Protein AF-A0A7L6B822-F1 (afdb_monomer_lite)

Sequence (104 aa):
MVHVPSLPARDRLVLAELSGVAGRYGHGSDREKPRDEAVTAVRAVTTDPTLLGVQAGVAMADPQGISGPTVDLLREAGADMETAAAHAAEVRARMEAQGTRYDS

pLDDT: mean 88.96, std 11.67, range [42.84, 97.88]

Secondary structure (DSSP, 8-state):
----TTS-HHHHHHHHHHHHHHHHHHTSTTTTS-HHHHHHHHHHH---HHHHHHHHHHHHT-TTSTTHHHHHHHHHHT--HHHHHHHHHHHHHHHHHTT-----

Organism: NCBI:txid2749844

Radius of gyration: 13.05 Å; chains: 1; bounding box: 27×32×35 Å

Foldseek 3Di:
DPDDPPDDPVLVVLLVVLLVLLCCCQQRVNVPPDLVVSLVSNVVSHLPQLSLLLSLLVLLLPLVVSSVSSNVSSVVNRHDVVSSVVNVVVVNVVVVVVPDDRDD

Structure (mmCIF, N/CA/C/O backbone):
data_AF-A0A7L6B822-F1
#
_entry.id   AF-A0A7L6B822-F1
#
loop_
_atom_site.group_PDB
_atom_site.id
_atom_site.type_symbol
_atom_site.label_atom_id
_atom_site.label_alt_id
_atom_site.label_comp_id
_atom_site.label_asym_id
_atom_site.label_entity_id
_atom_site.label_seq_id
_atom_site.pdbx_PDB_ins_code
_atom_site.Cartn_x
_atom_site.Cartn_y
_atom_site.Cartn_z
_atom_site.occupancy
_atom_site.B_iso_or_equiv
_atom_site.auth_seq_id
_atom_site.auth_comp_id
_atom_site.auth_asym_id
_atom_site.auth_atom_id
_atom_site.pdbx_PDB_model_num
ATOM 1 N N . MET A 1 1 ? -5.402 -2.605 -12.422 1.00 42.84 1 MET A N 1
ATOM 2 C CA . MET A 1 1 ? -5.533 -3.997 -11.936 1.00 42.84 1 MET A CA 1
ATOM 3 C C . MET A 1 1 ? -4.152 -4.460 -11.511 1.00 42.84 1 MET A C 1
ATOM 5 O O . MET A 1 1 ? -3.260 -4.479 -12.351 1.00 42.84 1 MET A O 1
ATOM 9 N N . VAL A 1 2 ? -3.943 -4.733 -10.220 1.00 48.34 2 VAL A N 1
ATOM 10 C CA . VAL A 1 2 ? -2.644 -5.194 -9.707 1.00 48.34 2 VAL A CA 1
ATOM 11 C C . VAL A 1 2 ? -2.446 -6.638 -10.172 1.00 48.34 2 VAL A C 1
ATOM 13 O O . VAL A 1 2 ? -3.077 -7.559 -9.660 1.00 48.34 2 VAL A O 1
ATOM 16 N N . HIS A 1 3 ? -1.641 -6.839 -11.214 1.00 49.09 3 HIS A N 1
ATOM 17 C CA . HIS A 1 3 ? -1.330 -8.174 -11.713 1.00 49.09 3 HIS A CA 1
ATOM 18 C C . HIS A 1 3 ? -0.133 -8.724 -10.927 1.00 49.09 3 HIS A C 1
ATOM 20 O O . HIS A 1 3 ? 1.010 -8.387 -11.237 1.00 49.09 3 HIS A O 1
ATOM 26 N N . VAL A 1 4 ? -0.408 -9.561 -9.918 1.00 54.28 4 VAL A N 1
ATOM 27 C CA . VAL A 1 4 ? 0.595 -10.360 -9.186 1.00 54.28 4 VAL A CA 1
ATOM 28 C C . VAL A 1 4 ? 0.308 -11.844 -9.469 1.00 54.28 4 VAL A C 1
ATOM 30 O O . VAL A 1 4 ? -0.535 -12.448 -8.801 1.00 54.28 4 VAL A O 1
ATOM 33 N N . PRO A 1 5 ? 0.910 -12.441 -10.516 1.00 51.66 5 PRO A N 1
ATOM 34 C CA . PRO A 1 5 ? 0.567 -13.795 -10.963 1.00 51.66 5 PRO A CA 1
ATOM 35 C C . PRO A 1 5 ? 0.856 -14.889 -9.922 1.00 51.66 5 PRO A C 1
ATOM 37 O O . PRO A 1 5 ? 0.235 -15.947 -9.971 1.00 51.66 5 PRO A O 1
ATOM 40 N N . SER A 1 6 ? 1.779 -14.642 -8.987 1.00 65.94 6 SER A N 1
ATOM 41 C CA . SER A 1 6 ? 2.277 -15.612 -8.003 1.00 65.94 6 SER A CA 1
ATOM 42 C C . SER A 1 6 ? 1.441 -15.726 -6.724 1.00 65.94 6 SER A C 1
ATOM 44 O O . SER A 1 6 ? 1.680 -16.642 -5.940 1.00 65.94 6 SER A O 1
ATOM 46 N N . LEU A 1 7 ? 0.465 -14.839 -6.497 1.00 67.31 7 LEU A N 1
ATOM 47 C CA . LEU A 1 7 ? -0.318 -14.843 -5.260 1.00 67.31 7 LEU A CA 1
ATOM 48 C C . LEU A 1 7 ? -1.550 -15.766 -5.334 1.00 67.31 7 LEU A C 1
ATOM 50 O O . LEU A 1 7 ? -2.223 -15.816 -6.377 1.00 67.31 7 LEU A O 1
ATOM 54 N N . PRO A 1 8 ? -1.900 -16.453 -4.226 1.00 81.75 8 PRO A N 1
ATOM 55 C CA . PRO A 1 8 ? -3.171 -17.151 -4.071 1.00 81.75 8 PRO A CA 1
ATOM 56 C C . PRO A 1 8 ? -4.368 -16.269 -4.448 1.00 81.75 8 PRO A C 1
ATOM 58 O O . PRO A 1 8 ? -4.369 -15.055 -4.247 1.00 81.75 8 PRO A O 1
ATOM 61 N N . ALA A 1 9 ? -5.439 -16.879 -4.965 1.00 81.31 9 ALA A N 1
ATOM 62 C CA . ALA A 1 9 ? -6.625 -16.140 -5.413 1.00 81.31 9 ALA A CA 1
ATOM 63 C C . ALA A 1 9 ? -7.242 -15.249 -4.318 1.00 81.31 9 ALA A C 1
ATOM 65 O O . ALA A 1 9 ? -7.740 -14.168 -4.623 1.00 81.31 9 ALA A O 1
ATOM 66 N N . ARG A 1 10 ? -7.168 -15.686 -3.054 1.00 84.38 10 ARG A N 1
ATOM 67 C CA . ARG A 1 10 ? -7.637 -14.928 -1.890 1.00 84.38 10 ARG A CA 1
ATOM 68 C C . ARG A 1 10 ? -6.864 -13.621 -1.710 1.00 84.38 10 ARG A C 1
ATOM 70 O O . ARG A 1 10 ? -7.482 -12.574 -1.563 1.00 84.38 10 ARG A O 1
ATOM 77 N N . ASP A 1 11 ? -5.544 -13.668 -1.814 1.00 84.69 11 ASP A N 1
ATOM 78 C CA . ASP A 1 11 ? -4.686 -12.498 -1.606 1.00 84.69 11 ASP A CA 1
ATOM 79 C C . ASP A 1 11 ? -4.857 -11.482 -2.737 1.00 84.69 11 ASP A C 1
ATOM 81 O O . ASP A 1 11 ? -4.824 -10.276 -2.511 1.00 84.69 11 ASP A O 1
ATOM 85 N N . ARG A 1 12 ? -5.155 -11.950 -3.956 1.00 84.69 12 ARG A N 1
ATOM 86 C CA . ARG A 1 12 ? -5.512 -11.063 -5.074 1.00 84.69 12 ARG A CA 1
ATOM 87 C C . ARG A 1 12 ? -6.815 -10.298 -4.834 1.00 84.69 12 ARG A C 1
ATOM 89 O O . ARG A 1 12 ? -6.905 -9.138 -5.225 1.00 84.69 12 ARG A O 1
ATOM 96 N N . LEU A 1 13 ? -7.814 -10.926 -4.207 1.00 89.69 13 LEU A N 1
ATOM 97 C CA . LEU A 1 13 ? -9.057 -10.244 -3.828 1.00 89.69 13 LEU A CA 1
ATOM 98 C C . LEU A 1 13 ? -8.798 -9.204 -2.735 1.00 89.69 13 LEU A C 1
ATOM 100 O O . LEU A 1 13 ? -9.256 -8.072 -2.866 1.00 89.69 13 LEU A O 1
ATOM 104 N N . VAL A 1 14 ? -7.998 -9.558 -1.724 1.00 92.25 14 VAL A N 1
ATOM 105 C CA . VAL A 1 14 ? -7.584 -8.627 -0.662 1.00 92.25 14 VAL A CA 1
ATOM 106 C C . VAL A 1 14 ? -6.837 -7.430 -1.249 1.00 92.25 14 VAL A C 1
ATOM 108 O O . VAL A 1 14 ? -7.159 -6.296 -0.919 1.00 92.25 14 VAL A O 1
ATOM 111 N N . LEU A 1 15 ? -5.896 -7.646 -2.171 1.00 91.50 15 LEU A N 1
ATOM 112 C CA . LEU A 1 15 ? -5.176 -6.557 -2.839 1.00 91.50 15 LEU A CA 1
ATOM 113 C C . LEU A 1 15 ? -6.098 -5.667 -3.682 1.00 91.50 15 LEU A C 1
ATOM 115 O O . LEU A 1 15 ? -5.907 -4.453 -3.720 1.00 91.50 15 LEU A O 1
ATOM 119 N N . ALA A 1 16 ? -7.104 -6.237 -4.349 1.00 91.62 16 ALA A N 1
ATOM 120 C CA . ALA A 1 16 ? -8.072 -5.452 -5.111 1.00 91.62 16 ALA A CA 1
ATOM 121 C C . ALA A 1 16 ? -8.915 -4.546 -4.196 1.00 91.62 16 ALA A C 1
ATOM 123 O O . ALA A 1 16 ? -9.081 -3.360 -4.491 1.00 91.62 16 ALA A O 1
ATOM 124 N N . GLU A 1 17 ? -9.404 -5.082 -3.076 1.00 94.69 17 GLU A N 1
ATOM 125 C CA . GLU A 1 17 ? -10.144 -4.313 -2.073 1.00 94.69 17 GLU A CA 1
ATOM 126 C C . GLU A 1 17 ? -9.258 -3.246 -1.415 1.00 94.69 17 GLU A C 1
ATOM 128 O O . GLU A 1 17 ? -9.632 -2.072 -1.356 1.00 94.69 17 GLU A O 1
ATOM 133 N N . LEU A 1 18 ? -8.044 -3.630 -1.015 1.00 95.12 18 LEU A N 1
ATOM 134 C CA . LEU A 1 18 ? -7.055 -2.746 -0.407 1.00 95.12 18 LEU A CA 1
ATOM 135 C C . LEU A 1 18 ? -6.688 -1.593 -1.343 1.00 95.12 18 LEU A C 1
ATOM 137 O O . LEU A 1 18 ? -6.637 -0.448 -0.904 1.00 95.12 18 LEU A O 1
ATOM 141 N N . SER A 1 19 ? -6.493 -1.861 -2.637 1.00 92.69 19 SER A N 1
ATOM 142 C CA . SER A 1 19 ? -6.232 -0.817 -3.629 1.00 92.69 19 SER A CA 1
ATOM 143 C C . SER A 1 19 ? -7.374 0.193 -3.719 1.00 92.69 19 SER A C 1
ATOM 145 O O . SER A 1 19 ? -7.113 1.384 -3.887 1.00 92.69 19 SER A O 1
ATOM 147 N N . GLY A 1 20 ? -8.625 -0.261 -3.612 1.00 92.56 20 GLY A N 1
ATOM 148 C CA . GLY A 1 20 ? -9.790 0.618 -3.602 1.00 92.56 20 GLY A CA 1
ATOM 149 C C . GLY A 1 20 ? -9.845 1.482 -2.344 1.00 92.56 20 GLY A C 1
ATOM 150 O O . GLY A 1 20 ? -9.956 2.703 -2.440 1.00 92.56 20 GLY A O 1
ATOM 151 N N . VAL A 1 21 ? -9.733 0.864 -1.165 1.00 95.19 21 VAL A N 1
ATOM 152 C CA . VAL A 1 21 ? -9.796 1.568 0.127 1.00 95.19 21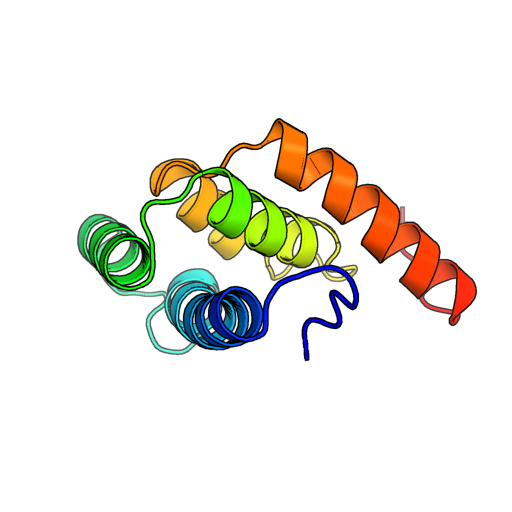 VAL A CA 1
ATOM 153 C C . VAL A 1 21 ? -8.638 2.553 0.274 1.00 95.19 21 VAL A C 1
ATOM 155 O O . VAL A 1 21 ? -8.873 3.736 0.518 1.00 95.19 21 VAL A O 1
ATOM 158 N N . ALA A 1 22 ? -7.401 2.102 0.062 1.00 92.25 22 ALA A N 1
ATOM 159 C CA . ALA A 1 22 ? -6.217 2.943 0.201 1.00 92.25 22 ALA A CA 1
ATOM 160 C C . ALA A 1 22 ? -6.225 4.107 -0.803 1.00 92.25 22 ALA A C 1
ATOM 162 O O . ALA A 1 22 ? -5.909 5.231 -0.426 1.00 92.25 22 ALA A O 1
ATOM 163 N N . GLY A 1 23 ? -6.667 3.880 -2.047 1.00 90.19 23 GLY A N 1
ATOM 164 C CA . GLY A 1 23 ? -6.798 4.945 -3.046 1.00 90.19 23 GLY A CA 1
ATOM 165 C C . GLY A 1 23 ? -7.849 5.997 -2.674 1.00 90.19 23 GLY A C 1
ATOM 166 O O . GLY A 1 23 ? -7.593 7.194 -2.812 1.00 90.19 23 GLY A O 1
ATOM 167 N N . ARG A 1 24 ? -9.016 5.585 -2.145 1.00 93.81 24 ARG A N 1
ATOM 168 C CA . ARG A 1 24 ? -10.063 6.529 -1.703 1.00 93.81 24 ARG A CA 1
ATOM 169 C C . ARG A 1 24 ? -9.580 7.453 -0.590 1.00 93.81 24 ARG A C 1
ATOM 171 O O . ARG A 1 24 ? -9.816 8.655 -0.685 1.00 93.81 24 ARG A O 1
ATOM 178 N N . TYR A 1 25 ? -8.919 6.899 0.424 1.00 93.50 25 TYR A N 1
ATOM 179 C CA . TYR A 1 25 ? -8.428 7.657 1.579 1.00 93.50 25 TYR A CA 1
ATOM 180 C C . TYR A 1 25 ? -7.097 8.376 1.322 1.00 93.50 25 TYR A C 1
ATOM 182 O O . TYR A 1 25 ? -6.807 9.367 1.981 1.00 93.50 25 TYR A O 1
ATOM 190 N N . GLY A 1 26 ? -6.273 7.895 0.391 1.00 85.56 26 GLY A N 1
ATOM 191 C CA . GLY A 1 26 ? -4.996 8.522 0.064 1.00 85.56 26 GLY A CA 1
ATOM 192 C C . GLY A 1 26 ? -5.166 9.751 -0.825 1.00 85.56 26 GLY A C 1
ATOM 193 O O . GLY A 1 26 ? -4.746 10.845 -0.469 1.00 85.56 26 GLY A O 1
ATOM 194 N N . HIS A 1 27 ? -5.794 9.593 -1.988 1.00 86.62 27 HIS A N 1
ATOM 195 C CA . HIS A 1 27 ? -5.887 10.670 -2.986 1.00 86.62 27 HIS A CA 1
ATOM 196 C C . HIS A 1 27 ? -7.288 10.819 -3.604 1.00 86.62 27 HIS A C 1
ATOM 198 O O . HIS A 1 27 ? -7.475 11.611 -4.529 1.00 86.62 27 HIS A O 1
ATOM 204 N N . GLY A 1 28 ? -8.266 10.038 -3.141 1.00 87.81 28 GLY A N 1
ATOM 205 C CA . GLY A 1 28 ? -9.615 9.963 -3.698 1.00 87.81 28 GLY A CA 1
ATOM 206 C C . GLY A 1 28 ? -10.670 10.725 -2.894 1.00 87.81 28 GLY A C 1
ATOM 207 O O . GLY A 1 28 ? -10.400 11.752 -2.277 1.00 87.81 28 GLY A O 1
ATOM 208 N N . SER A 1 29 ? -11.904 10.217 -2.932 1.00 89.44 29 SER A N 1
ATOM 209 C CA . SER A 1 29 ? -13.092 10.866 -2.358 1.00 89.44 29 SER A CA 1
ATOM 210 C C . SER A 1 29 ? -13.065 11.014 -0.837 1.00 89.44 29 SER A C 1
ATOM 212 O O . SER A 1 29 ? -13.712 11.912 -0.313 1.00 89.44 29 SER A O 1
ATOM 214 N N . ASP A 1 30 ? -12.329 10.148 -0.139 1.00 92.44 30 ASP A N 1
ATOM 215 C CA . ASP A 1 30 ? -12.269 10.102 1.325 1.00 92.44 30 ASP A CA 1
ATOM 216 C C . ASP A 1 30 ? -10.990 10.763 1.876 1.00 92.44 30 ASP A C 1
ATOM 218 O O . ASP A 1 30 ? -10.706 10.662 3.066 1.00 92.44 30 ASP A O 1
ATOM 222 N N . ARG A 1 31 ? -10.207 11.453 1.034 1.00 89.00 31 ARG A N 1
ATOM 223 C CA . ARG A 1 31 ? -8.896 12.027 1.400 1.00 89.00 31 ARG A CA 1
ATOM 224 C C . ARG A 1 31 ? -8.928 13.078 2.516 1.00 89.00 31 ARG A C 1
ATOM 226 O O . ARG A 1 31 ? -7.904 13.348 3.128 1.00 89.00 31 ARG A O 1
ATOM 233 N N . GLU A 1 32 ? -10.082 13.700 2.747 1.00 92.19 32 GLU A N 1
ATOM 234 C CA . GLU A 1 32 ? -10.271 14.727 3.785 1.00 92.19 32 GLU A CA 1
ATOM 235 C C . GLU A 1 32 ? -10.713 14.130 5.126 1.00 92.19 32 GLU A C 1
ATOM 237 O O . GLU A 1 32 ? -10.837 14.845 6.122 1.00 92.19 32 GLU A O 1
ATOM 242 N N . LYS A 1 33 ? -10.968 12.817 5.168 1.00 93.69 33 LYS A N 1
ATOM 243 C CA . LYS A 1 33 ? -11.362 12.139 6.396 1.00 93.69 33 LYS A CA 1
ATOM 244 C C . LYS A 1 33 ? -10.202 12.049 7.395 1.00 93.69 33 LYS A C 1
ATOM 246 O O . LYS A 1 33 ? -9.036 12.064 6.992 1.00 93.69 33 LYS A O 1
ATOM 251 N N . PRO A 1 34 ? -10.500 11.911 8.701 1.00 95.50 34 PRO A N 1
ATOM 252 C CA . PRO A 1 34 ? -9.473 11.784 9.725 1.00 95.50 34 PRO A CA 1
ATOM 253 C C . PRO A 1 34 ? -8.518 10.623 9.455 1.00 95.50 34 PRO A C 1
ATOM 255 O O . PRO A 1 34 ? -8.924 9.535 9.036 1.00 95.50 34 PRO A O 1
ATOM 258 N N . ARG A 1 35 ? -7.238 10.841 9.762 1.00 93.19 35 ARG A N 1
ATOM 259 C CA . ARG A 1 35 ? -6.185 9.866 9.482 1.00 93.19 35 ARG A CA 1
ATOM 260 C C . ARG A 1 35 ? -6.394 8.534 10.203 1.00 93.19 35 ARG A C 1
ATOM 262 O O . ARG A 1 35 ? -6.246 7.482 9.590 1.00 93.19 35 ARG A O 1
ATOM 269 N N . ASP A 1 36 ? -6.825 8.580 11.459 1.00 94.75 36 ASP A N 1
ATOM 270 C CA . ASP A 1 36 ? -7.112 7.379 12.249 1.00 94.75 36 ASP A CA 1
ATOM 271 C C . ASP A 1 36 ? -8.257 6.543 11.653 1.00 94.75 36 ASP A C 1
ATOM 273 O O . ASP A 1 36 ? -8.216 5.310 11.695 1.00 94.75 36 ASP A O 1
ATOM 277 N N . GLU A 1 37 ? -9.260 7.190 11.041 1.00 96.19 37 GLU A N 1
ATOM 278 C CA . GLU A 1 37 ? -10.335 6.491 10.325 1.00 96.19 37 GLU A CA 1
ATOM 279 C C . GLU A 1 37 ? -9.775 5.778 9.092 1.00 96.19 37 GLU A C 1
ATOM 281 O O . GLU A 1 37 ? -10.076 4.607 8.868 1.00 96.19 37 GLU A O 1
ATOM 286 N N . ALA A 1 38 ? -8.913 6.453 8.328 1.00 95.50 38 ALA A N 1
ATOM 287 C CA . ALA A 1 38 ? -8.267 5.876 7.155 1.00 95.50 38 ALA A CA 1
ATOM 288 C C . ALA A 1 38 ? -7.413 4.650 7.515 1.00 95.50 38 ALA A C 1
ATOM 290 O O . ALA A 1 38 ? -7.520 3.604 6.873 1.00 95.50 38 ALA A O 1
ATOM 291 N N . VAL A 1 39 ? -6.596 4.752 8.569 1.00 96.62 39 VAL A N 1
ATOM 292 C CA . VAL A 1 39 ? -5.767 3.640 9.062 1.00 96.62 39 VAL A CA 1
ATOM 293 C C . VAL A 1 39 ? -6.644 2.476 9.521 1.00 96.62 39 VAL A C 1
ATOM 295 O O . VAL A 1 39 ? -6.365 1.322 9.194 1.00 96.62 39 VAL A O 1
ATOM 298 N N . THR A 1 40 ? -7.735 2.767 10.231 1.00 97.12 40 THR A N 1
ATOM 299 C CA . THR A 1 40 ? -8.698 1.750 10.676 1.00 97.12 40 THR A CA 1
ATOM 300 C C . THR A 1 40 ? -9.361 1.051 9.490 1.00 97.12 40 THR A C 1
ATOM 302 O O . THR A 1 40 ? -9.439 -0.176 9.471 1.00 97.12 40 THR A O 1
ATOM 305 N N . ALA A 1 41 ? -9.784 1.804 8.472 1.00 96.81 41 ALA A N 1
ATOM 306 C CA . ALA A 1 41 ? -10.402 1.258 7.268 1.00 96.81 41 ALA A CA 1
ATOM 307 C C . ALA A 1 41 ? -9.441 0.354 6.482 1.00 96.81 41 ALA A C 1
ATOM 309 O O . ALA A 1 41 ? -9.838 -0.716 6.029 1.00 96.81 41 ALA A O 1
ATOM 310 N N . VAL A 1 42 ? -8.169 0.741 6.361 1.00 97.12 42 VAL A N 1
ATOM 311 C CA . VAL A 1 42 ? -7.135 -0.096 5.733 1.00 97.12 42 VAL A CA 1
ATOM 312 C C . VAL A 1 42 ? -6.913 -1.385 6.526 1.00 97.12 42 VAL A C 1
ATOM 314 O O . VAL A 1 42 ? -6.932 -2.471 5.949 1.00 97.12 42 VAL A O 1
ATOM 317 N N . ARG A 1 43 ? -6.768 -1.285 7.854 1.00 96.81 43 ARG A N 1
ATOM 318 C CA . ARG A 1 43 ? -6.559 -2.450 8.730 1.00 96.81 43 ARG A CA 1
ATOM 319 C C . ARG A 1 43 ? -7.749 -3.406 8.759 1.00 96.81 43 ARG A C 1
ATOM 321 O O . ARG A 1 43 ? -7.557 -4.596 8.988 1.00 96.81 43 ARG A O 1
ATOM 328 N N . ALA A 1 44 ? -8.960 -2.909 8.508 1.00 97.12 44 ALA A N 1
ATOM 329 C CA . ALA A 1 44 ? -10.148 -3.745 8.374 1.00 97.12 44 ALA A CA 1
ATOM 330 C C . ALA A 1 44 ? -10.104 -4.642 7.123 1.00 97.12 44 ALA A C 1
ATOM 332 O O . ALA A 1 44 ? -10.667 -5.734 7.152 1.00 97.12 44 ALA A O 1
ATOM 333 N N . VAL A 1 45 ? -9.419 -4.212 6.055 1.00 96.31 45 VAL A N 1
ATOM 334 C CA . VAL A 1 45 ? -9.193 -5.039 4.857 1.00 96.31 45 VAL A CA 1
ATOM 335 C C . VAL A 1 45 ? -8.114 -6.083 5.127 1.00 96.31 45 VAL A C 1
ATOM 337 O O . VAL A 1 45 ? -8.291 -7.263 4.830 1.00 96.31 45 VAL A O 1
ATOM 340 N N . THR A 1 46 ? -6.979 -5.657 5.684 1.00 96.38 46 THR A N 1
ATOM 341 C CA . THR A 1 46 ? -5.905 -6.564 6.093 1.00 96.38 46 THR A CA 1
ATOM 342 C C . THR A 1 46 ? -4.955 -5.903 7.084 1.00 96.38 46 THR A C 1
ATOM 344 O O . THR A 1 46 ? -4.681 -4.706 7.011 1.00 96.38 46 THR A O 1
ATOM 347 N N . THR A 1 47 ? -4.399 -6.711 7.982 1.00 96.56 47 THR A N 1
ATOM 348 C CA . THR A 1 47 ? -3.286 -6.335 8.864 1.00 96.56 47 THR A CA 1
ATOM 349 C C . THR A 1 47 ? -1.981 -7.028 8.475 1.00 96.56 47 THR A C 1
ATOM 351 O O . THR A 1 47 ? -1.015 -6.936 9.224 1.00 96.56 47 THR A O 1
ATOM 354 N N . ASP A 1 48 ? -1.955 -7.760 7.356 1.00 96.44 48 ASP A N 1
ATOM 355 C CA . ASP A 1 48 ? -0.753 -8.420 6.844 1.00 96.44 48 ASP A CA 1
ATOM 356 C C . ASP A 1 48 ? 0.247 -7.361 6.331 1.00 96.44 48 ASP A C 1
ATOM 358 O O . ASP A 1 48 ? -0.032 -6.705 5.316 1.00 96.44 48 ASP A O 1
ATOM 362 N N . PRO A 1 49 ? 1.411 -7.189 6.990 1.00 95.50 49 PRO A N 1
ATOM 363 C CA . PRO A 1 49 ? 2.403 -6.189 6.604 1.00 95.50 49 PRO A CA 1
ATOM 364 C C . PRO A 1 49 ? 2.908 -6.361 5.170 1.00 95.50 49 PRO A C 1
ATOM 366 O O . PRO A 1 49 ? 3.198 -5.367 4.504 1.00 95.50 49 PRO A O 1
ATOM 369 N N . THR A 1 50 ? 2.981 -7.597 4.667 1.00 94.69 50 THR A N 1
ATOM 370 C CA . THR A 1 50 ? 3.477 -7.899 3.322 1.00 94.69 50 THR A CA 1
ATOM 371 C C . THR A 1 50 ? 2.470 -7.467 2.261 1.00 94.69 50 THR A C 1
ATOM 373 O O . THR A 1 50 ? 2.855 -6.817 1.292 1.00 94.69 50 THR A O 1
ATOM 376 N N . LEU A 1 51 ? 1.174 -7.746 2.442 1.00 94.25 51 LEU A N 1
ATOM 377 C CA . LEU A 1 51 ? 0.140 -7.302 1.491 1.00 94.25 51 LEU A CA 1
ATOM 378 C C . LEU A 1 51 ? -0.004 -5.775 1.472 1.00 94.25 51 LEU A C 1
ATOM 380 O O . LEU A 1 51 ? -0.149 -5.176 0.403 1.00 94.25 51 LEU A O 1
ATOM 384 N N . LEU A 1 52 ? 0.094 -5.139 2.643 1.00 97.00 52 LEU A N 1
ATOM 385 C CA . LEU A 1 52 ? 0.160 -3.682 2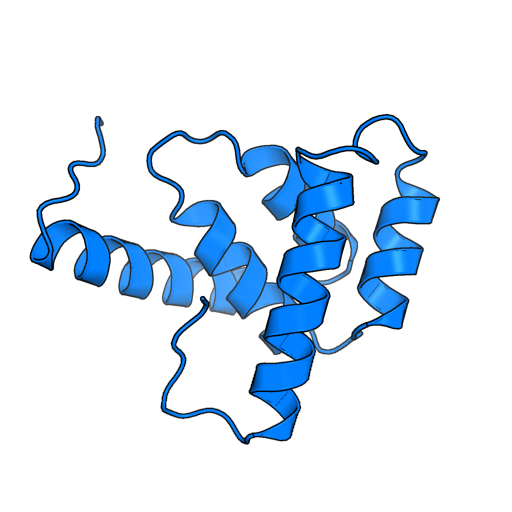.757 1.00 97.00 52 LEU A CA 1
ATOM 386 C C . LEU A 1 52 ? 1.405 -3.124 2.046 1.00 97.00 52 LEU A C 1
ATOM 388 O O . LEU A 1 52 ? 1.302 -2.141 1.311 1.00 97.00 52 LEU A O 1
ATOM 392 N N . GLY A 1 53 ? 2.554 -3.788 2.205 1.00 96.44 53 GLY A N 1
ATOM 393 C CA . GLY A 1 53 ? 3.811 -3.470 1.526 1.00 96.44 53 GLY A CA 1
ATOM 394 C C . GLY A 1 53 ? 3.701 -3.560 0.006 1.00 96.44 53 GLY A C 1
ATOM 395 O O . GLY A 1 53 ? 4.064 -2.619 -0.692 1.00 96.44 53 GLY A O 1
ATOM 396 N N . VAL A 1 54 ? 3.114 -4.634 -0.529 1.00 94.94 54 VAL A N 1
ATOM 397 C CA . VAL A 1 54 ? 2.869 -4.793 -1.974 1.00 94.94 54 VAL A CA 1
ATOM 398 C C . VAL A 1 54 ? 2.052 -3.622 -2.523 1.00 94.94 54 VAL A C 1
ATOM 400 O O . VAL A 1 54 ? 2.450 -3.003 -3.511 1.00 94.94 54 VAL A O 1
ATOM 403 N N . GLN A 1 55 ? 0.945 -3.256 -1.869 1.00 95.50 55 GLN A N 1
ATOM 404 C CA . GLN A 1 55 ? 0.137 -2.122 -2.323 1.00 95.50 55 GLN A CA 1
ATOM 405 C C . GLN A 1 55 ? 0.890 -0.787 -2.202 1.00 95.50 55 GLN A C 1
ATOM 407 O O . GLN A 1 55 ? 0.779 0.062 -3.090 1.00 95.50 55 GLN A O 1
ATOM 412 N N . ALA A 1 56 ? 1.682 -0.602 -1.142 1.00 96.12 56 ALA A N 1
ATOM 413 C CA . ALA A 1 56 ? 2.519 0.583 -0.983 1.00 96.12 56 ALA A CA 1
ATOM 414 C C . ALA A 1 56 ? 3.563 0.670 -2.104 1.00 96.12 56 ALA A C 1
ATOM 416 O O . ALA A 1 56 ? 3.782 1.749 -2.648 1.00 96.12 56 ALA A O 1
ATOM 417 N N . GLY A 1 57 ? 4.130 -0.464 -2.522 1.00 95.06 57 GLY A N 1
ATOM 418 C CA . GLY A 1 57 ? 5.055 -0.545 -3.648 1.00 95.06 57 GLY A CA 1
ATOM 419 C C . GLY A 1 57 ? 4.421 -0.125 -4.974 1.00 95.06 57 GLY A C 1
ATOM 420 O O . GLY A 1 57 ? 5.024 0.635 -5.732 1.00 95.06 57 GLY A O 1
ATOM 421 N N . VAL A 1 58 ? 3.172 -0.528 -5.231 1.00 93.38 58 VAL A N 1
ATOM 422 C CA . VAL A 1 58 ? 2.412 -0.058 -6.406 1.00 93.38 58 VAL A CA 1
ATOM 423 C C . VAL A 1 58 ? 2.234 1.461 -6.373 1.00 93.38 58 VAL A C 1
ATOM 425 O O . VAL A 1 58 ? 2.481 2.121 -7.379 1.00 93.38 58 VAL A O 1
ATOM 428 N N . ALA A 1 59 ? 1.850 2.020 -5.223 1.00 93.56 59 ALA A N 1
ATOM 429 C CA . ALA A 1 59 ? 1.685 3.463 -5.052 1.00 93.56 59 ALA A CA 1
ATOM 430 C C . ALA A 1 59 ? 3.018 4.226 -5.191 1.00 93.56 59 ALA A C 1
ATOM 432 O O . ALA A 1 59 ? 3.062 5.288 -5.800 1.00 93.56 59 ALA A O 1
ATOM 433 N N . MET A 1 60 ? 4.127 3.675 -4.694 1.00 94.62 60 MET A N 1
ATOM 434 C CA . MET A 1 60 ? 5.467 4.249 -4.872 1.00 94.62 60 MET A CA 1
ATOM 435 C C . MET A 1 60 ? 5.937 4.218 -6.331 1.00 94.62 60 MET A C 1
ATOM 437 O O . MET A 1 60 ? 6.759 5.043 -6.732 1.00 94.62 60 MET A O 1
ATOM 441 N N . ALA A 1 61 ? 5.458 3.263 -7.126 1.00 92.62 61 ALA A N 1
ATOM 442 C CA . ALA A 1 61 ? 5.763 3.162 -8.547 1.00 92.62 61 ALA A CA 1
ATOM 443 C C . ALA A 1 61 ? 4.920 4.104 -9.425 1.00 92.62 61 ALA A C 1
ATOM 445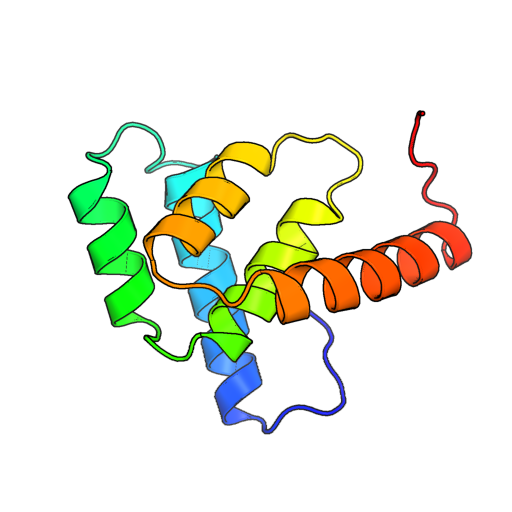 O O . ALA A 1 61 ? 5.081 4.074 -10.643 1.00 92.62 61 ALA A O 1
ATOM 446 N N . ASP A 1 62 ? 4.050 4.935 -8.843 1.00 88.38 62 ASP A N 1
ATOM 447 C CA . ASP A 1 62 ? 3.293 5.956 -9.568 1.00 88.38 62 ASP A CA 1
ATOM 448 C C . ASP A 1 62 ? 4.240 7.002 -10.193 1.00 88.38 62 ASP A C 1
ATOM 450 O O . ASP A 1 62 ? 4.901 7.740 -9.456 1.00 88.38 62 ASP A O 1
ATOM 454 N N . PRO A 1 63 ? 4.315 7.103 -11.534 1.00 82.56 63 PRO A N 1
ATOM 455 C CA . PRO A 1 63 ? 5.193 8.059 -12.208 1.00 82.56 63 PRO A CA 1
ATOM 456 C C . PRO A 1 63 ? 4.794 9.518 -11.971 1.00 82.56 63 PRO A C 1
ATOM 458 O O . PRO A 1 63 ? 5.616 10.408 -12.154 1.00 82.56 63 PRO A O 1
ATOM 461 N N . GLN A 1 64 ? 3.548 9.781 -11.567 1.00 83.62 64 GLN A N 1
ATOM 462 C CA . GLN A 1 64 ? 3.041 11.138 -11.358 1.00 83.62 64 GLN A CA 1
ATOM 463 C C . GLN A 1 64 ? 3.229 11.617 -9.913 1.00 83.62 64 GLN A C 1
ATOM 465 O O . GLN A 1 64 ? 2.966 12.781 -9.615 1.00 83.62 64 GLN A O 1
ATOM 470 N N . GLY A 1 65 ? 3.638 10.729 -8.997 1.00 81.31 65 GLY A N 1
ATOM 471 C CA . GLY A 1 65 ? 3.823 11.046 -7.578 1.00 81.31 65 GLY A CA 1
ATOM 472 C C . GLY A 1 65 ? 2.537 11.409 -6.819 1.00 81.31 65 GLY A C 1
ATOM 473 O O . GLY A 1 65 ? 2.599 11.746 -5.637 1.00 81.31 65 GLY A O 1
ATOM 474 N N . ILE A 1 66 ? 1.364 11.308 -7.454 1.00 85.88 66 ILE A N 1
ATOM 475 C CA . ILE A 1 66 ? 0.057 11.639 -6.860 1.00 85.88 66 ILE A CA 1
ATOM 476 C C . ILE A 1 66 ? -0.255 10.693 -5.697 1.00 85.88 66 ILE A C 1
ATOM 478 O O . ILE A 1 66 ? -0.912 11.066 -4.726 1.00 85.88 66 ILE A O 1
ATOM 482 N N . SER A 1 67 ? 0.259 9.469 -5.772 1.00 89.69 67 SER A N 1
ATOM 483 C CA . SER A 1 67 ? -0.004 8.410 -4.804 1.00 89.69 67 SER A CA 1
ATOM 484 C C . SER A 1 67 ? 0.772 8.539 -3.482 1.00 89.69 67 SER A C 1
ATOM 486 O O . SER A 1 67 ? 0.601 7.689 -2.609 1.00 89.69 67 SER A O 1
ATOM 488 N N . GLY A 1 68 ? 1.567 9.599 -3.277 1.00 91.12 68 GLY A N 1
ATOM 489 C CA . GLY A 1 68 ? 2.334 9.838 -2.040 1.00 91.12 68 GLY A CA 1
ATOM 490 C C . GLY A 1 68 ? 1.524 9.676 -0.738 1.00 91.12 68 GLY A C 1
ATOM 491 O O . GLY A 1 68 ? 1.896 8.853 0.099 1.00 91.12 68 GLY A O 1
ATOM 492 N N . PRO A 1 69 ? 0.355 10.328 -0.589 1.00 94.31 69 PRO A N 1
ATOM 493 C CA . PRO A 1 69 ? -0.496 10.167 0.596 1.00 94.31 69 PRO A CA 1
ATOM 494 C C . PRO A 1 69 ? -0.997 8.732 0.840 1.00 94.31 69 PRO A C 1
ATOM 496 O O . PRO A 1 69 ? -1.275 8.352 1.980 1.00 94.31 69 PRO A O 1
ATOM 499 N N . THR A 1 70 ? -1.105 7.925 -0.224 1.00 94.69 70 THR A N 1
ATOM 500 C CA . THR A 1 70 ? -1.469 6.500 -0.134 1.00 94.69 70 THR A CA 1
ATOM 501 C C . THR A 1 70 ? -0.315 5.684 0.440 1.00 94.69 70 THR A C 1
ATOM 503 O O . THR A 1 70 ? -0.541 4.805 1.269 1.00 94.69 70 THR A O 1
ATOM 506 N N . VAL A 1 71 ? 0.925 5.997 0.051 1.00 95.88 71 VAL A N 1
ATOM 507 C CA . VAL A 1 71 ? 2.130 5.369 0.616 1.00 95.88 71 VAL A CA 1
ATOM 508 C C . VAL A 1 71 ? 2.225 5.659 2.109 1.00 95.88 71 VAL A C 1
ATOM 510 O O . VAL A 1 71 ? 2.425 4.737 2.899 1.00 95.88 71 VAL A O 1
ATOM 513 N N . ASP A 1 72 ? 2.027 6.917 2.508 1.00 96.12 72 ASP A N 1
ATOM 514 C CA . ASP A 1 72 ? 2.063 7.294 3.921 1.00 96.12 72 ASP A CA 1
ATOM 515 C C . ASP A 1 72 ? 0.971 6.569 4.716 1.00 96.12 72 ASP A C 1
ATOM 517 O O . ASP A 1 72 ? 1.223 6.096 5.823 1.00 96.12 72 ASP A O 1
ATOM 521 N N . LEU A 1 73 ? -0.229 6.433 4.135 1.00 96.94 73 LEU A N 1
ATOM 522 C CA . LEU A 1 73 ? -1.350 5.746 4.781 1.00 96.94 73 LEU A CA 1
ATOM 523 C C . LEU A 1 73 ? -1.019 4.284 5.059 1.00 96.94 73 LEU A C 1
ATOM 525 O O . LEU A 1 73 ? -1.236 3.785 6.161 1.00 96.94 73 LEU A O 1
ATOM 529 N N . LEU A 1 74 ? -0.485 3.598 4.052 1.00 97.19 74 LEU A N 1
ATOM 530 C CA . LEU A 1 74 ? -0.130 2.190 4.156 1.00 97.19 74 LEU A CA 1
ATOM 531 C C . LEU A 1 74 ? 1.034 1.987 5.134 1.00 97.19 74 LEU A C 1
ATOM 533 O O . LEU A 1 74 ? 0.998 1.043 5.923 1.00 97.19 74 LEU A O 1
ATOM 537 N N . ARG A 1 75 ? 2.012 2.905 5.164 1.00 97.81 75 ARG A N 1
ATOM 538 C CA . ARG A 1 75 ? 3.092 2.895 6.162 1.00 97.81 75 ARG A CA 1
ATOM 539 C C . ARG A 1 75 ? 2.540 2.969 7.586 1.00 97.81 75 ARG A C 1
ATOM 541 O O . ARG A 1 75 ? 2.898 2.142 8.417 1.00 97.81 75 ARG A O 1
ATOM 548 N N . GLU A 1 76 ? 1.642 3.910 7.867 1.00 97.31 76 GLU A N 1
ATOM 549 C CA . GLU A 1 76 ? 1.008 4.044 9.190 1.00 97.31 76 GLU A CA 1
ATOM 550 C C . GLU A 1 76 ? 0.117 2.846 9.550 1.00 97.31 76 GLU A C 1
ATOM 552 O O . GLU A 1 76 ? 0.046 2.429 10.711 1.00 97.31 76 GLU A O 1
ATOM 557 N N . ALA A 1 77 ? -0.525 2.234 8.552 1.00 96.62 77 ALA A N 1
ATOM 558 C CA . ALA A 1 77 ? -1.292 1.011 8.744 1.00 96.62 77 ALA A CA 1
ATOM 559 C C . ALA A 1 77 ? -0.421 -0.196 9.131 1.00 96.62 77 ALA A C 1
ATOM 561 O O . ALA A 1 77 ? -0.954 -1.127 9.740 1.00 96.62 77 ALA A O 1
ATOM 562 N N . GLY A 1 78 ? 0.893 -0.141 8.890 1.00 97.88 78 GLY A N 1
ATOM 563 C CA . GLY A 1 78 ? 1.862 -1.177 9.253 1.00 97.88 78 GLY A CA 1
ATOM 564 C C . GLY A 1 78 ? 2.468 -1.910 8.058 1.00 97.88 78 GLY A C 1
ATOM 565 O O . GLY A 1 78 ? 2.883 -3.055 8.210 1.00 97.88 78 GLY A O 1
ATOM 566 N N . ALA A 1 79 ? 2.489 -1.292 6.874 1.00 97.56 79 ALA A N 1
ATOM 567 C CA . ALA A 1 79 ? 3.134 -1.866 5.700 1.00 97.56 79 ALA A CA 1
ATOM 568 C C . ALA A 1 79 ? 4.617 -2.163 5.944 1.00 97.56 79 ALA A C 1
ATOM 570 O O . ALA A 1 79 ? 5.357 -1.322 6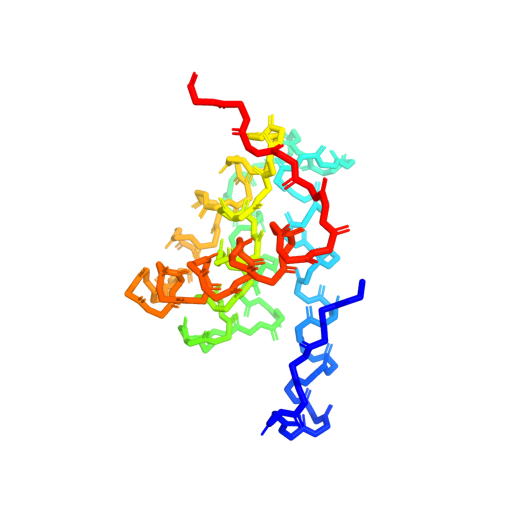.461 1.00 97.56 79 ALA A O 1
ATOM 571 N N . ASP A 1 80 ? 5.058 -3.331 5.485 1.00 97.81 80 ASP A N 1
ATOM 572 C CA . ASP A 1 80 ? 6.477 -3.615 5.344 1.00 97.81 80 ASP A CA 1
ATOM 573 C C . ASP A 1 80 ? 7.043 -2.811 4.165 1.00 97.81 80 ASP A C 1
ATOM 575 O O . ASP A 1 80 ? 6.777 -3.083 2.988 1.00 97.81 80 ASP A O 1
ATOM 579 N N . MET A 1 81 ? 7.829 -1.789 4.498 1.00 97.62 81 MET A N 1
ATOM 580 C CA . MET A 1 81 ? 8.399 -0.877 3.515 1.00 97.62 81 MET A CA 1
ATOM 581 C C . MET A 1 81 ? 9.579 -1.483 2.745 1.00 97.62 81 MET A C 1
ATOM 583 O O . MET A 1 81 ? 9.907 -0.970 1.675 1.00 97.62 81 MET A O 1
ATOM 587 N N . GLU A 1 82 ? 10.189 -2.568 3.232 1.00 96.56 82 GLU A N 1
ATOM 588 C CA . GLU A 1 82 ? 11.204 -3.308 2.474 1.00 96.56 82 GLU A CA 1
ATOM 589 C C . GLU A 1 82 ? 10.542 -4.055 1.311 1.00 96.56 82 GLU A C 1
ATOM 591 O O . GLU A 1 82 ? 10.920 -3.861 0.151 1.00 96.56 82 GLU A O 1
ATOM 596 N N . THR A 1 83 ? 9.464 -4.795 1.602 1.00 93.94 83 THR A N 1
ATOM 597 C CA . THR A 1 83 ? 8.590 -5.391 0.578 1.00 93.94 83 THR A CA 1
ATOM 598 C C . THR A 1 83 ? 8.079 -4.329 -0.404 1.00 93.94 83 THR A C 1
ATOM 600 O O . THR A 1 83 ? 8.108 -4.541 -1.619 1.00 93.94 83 THR A O 1
ATOM 603 N N . ALA A 1 84 ? 7.649 -3.164 0.097 1.00 95.56 84 ALA A N 1
ATOM 604 C CA . ALA A 1 84 ? 7.169 -2.072 -0.749 1.00 95.56 84 ALA A CA 1
ATOM 605 C C . ALA A 1 84 ? 8.242 -1.554 -1.712 1.00 95.56 84 ALA A C 1
ATOM 607 O O . ALA A 1 84 ? 7.968 -1.382 -2.899 1.00 95.56 84 ALA A O 1
ATOM 608 N N . ALA A 1 85 ? 9.466 -1.327 -1.229 1.00 95.44 85 ALA A N 1
ATOM 609 C CA . ALA A 1 85 ? 10.561 -0.834 -2.056 1.00 95.44 85 ALA A CA 1
ATOM 610 C C . ALA A 1 85 ? 10.947 -1.844 -3.147 1.00 95.44 85 ALA A C 1
ATOM 612 O O . ALA A 1 85 ? 11.102 -1.464 -4.311 1.00 95.44 85 ALA A O 1
ATOM 613 N N . ALA A 1 86 ? 11.040 -3.129 -2.789 1.00 93.62 86 ALA A N 1
ATOM 614 C CA . ALA A 1 86 ? 11.330 -4.204 -3.733 1.00 93.62 86 ALA A CA 1
ATOM 615 C C . ALA A 1 86 ? 10.251 -4.300 -4.823 1.00 93.62 86 ALA A C 1
ATOM 617 O O . ALA A 1 86 ? 10.565 -4.322 -6.016 1.00 93.62 86 ALA A O 1
ATOM 618 N N . HIS A 1 87 ? 8.974 -4.280 -4.429 1.00 93.31 87 HIS A N 1
ATOM 619 C CA . HIS A 1 87 ? 7.880 -4.365 -5.390 1.00 93.31 87 HIS A CA 1
ATOM 620 C C . HIS A 1 87 ? 7.743 -3.093 -6.239 1.00 93.31 87 HIS A C 1
ATOM 622 O O . HIS A 1 87 ? 7.450 -3.178 -7.429 1.00 93.31 87 HIS A O 1
ATOM 628 N N . ALA A 1 88 ? 8.018 -1.909 -5.683 1.00 93.88 88 ALA A N 1
ATOM 629 C CA . ALA A 1 88 ? 8.043 -0.668 -6.455 1.00 93.88 88 ALA A CA 1
ATOM 630 C C . ALA A 1 88 ? 9.075 -0.733 -7.587 1.00 93.88 88 ALA A C 1
ATOM 632 O O . ALA A 1 88 ? 8.764 -0.366 -8.718 1.00 93.88 88 ALA A O 1
ATOM 633 N N . ALA A 1 89 ? 10.284 -1.230 -7.307 1.00 93.12 89 ALA A N 1
ATOM 634 C CA . ALA A 1 89 ? 11.326 -1.395 -8.317 1.00 93.12 89 ALA A CA 1
ATOM 635 C C . ALA A 1 89 ? 10.895 -2.360 -9.435 1.00 93.12 89 ALA A C 1
ATOM 637 O O . ALA A 1 89 ? 11.049 -2.039 -10.613 1.00 93.12 89 ALA A O 1
ATOM 638 N N . GLU A 1 90 ? 10.289 -3.498 -9.078 1.00 91.94 90 GLU A N 1
ATOM 639 C CA .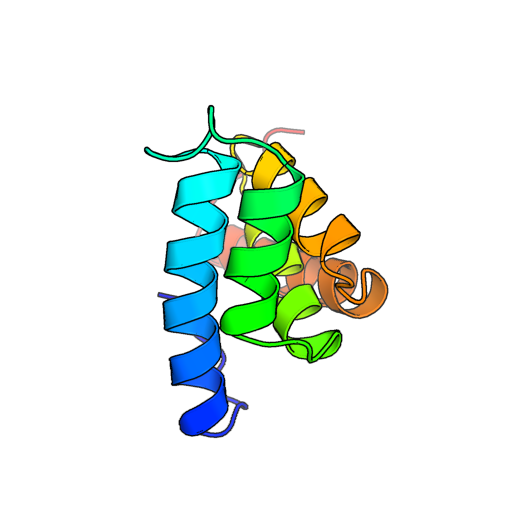 GLU A 1 90 ? 9.725 -4.455 -10.039 1.00 91.94 90 GLU A CA 1
ATOM 640 C C . GLU A 1 90 ? 8.658 -3.798 -10.931 1.00 91.94 90 GLU A C 1
ATOM 642 O O . GLU A 1 90 ? 8.688 -3.921 -12.159 1.00 91.94 90 GLU A O 1
ATOM 647 N N . VAL A 1 91 ? 7.718 -3.067 -10.323 1.00 90.69 91 VAL A N 1
ATOM 648 C CA . VAL A 1 91 ? 6.629 -2.405 -11.046 1.00 90.69 91 VAL A CA 1
ATOM 649 C C . VAL A 1 91 ? 7.165 -1.313 -11.970 1.00 90.69 91 VAL A C 1
ATOM 651 O O . VAL A 1 91 ? 6.743 -1.272 -13.126 1.00 90.69 91 VAL A O 1
ATOM 654 N N . ARG A 1 92 ? 8.103 -0.474 -11.510 1.00 90.88 92 ARG A N 1
ATOM 655 C CA . ARG A 1 92 ? 8.734 0.564 -12.342 1.00 90.88 92 ARG A CA 1
ATOM 656 C C . ARG A 1 92 ? 9.451 -0.045 -13.538 1.00 90.88 92 ARG A C 1
ATOM 658 O O . ARG A 1 92 ? 9.152 0.339 -14.662 1.00 90.88 92 ARG A O 1
ATOM 665 N N . ALA A 1 93 ? 10.293 -1.057 -13.318 1.00 89.25 93 ALA A N 1
ATOM 666 C CA . ALA A 1 93 ? 11.004 -1.745 -14.395 1.00 89.25 93 ALA A CA 1
ATOM 667 C C . ALA A 1 93 ? 10.035 -2.336 -15.435 1.00 89.25 93 ALA A C 1
ATOM 669 O O . ALA A 1 93 ? 10.256 -2.239 -16.643 1.00 89.25 93 ALA A O 1
ATOM 670 N N . ARG A 1 94 ? 8.910 -2.904 -14.981 1.00 89.56 94 ARG A N 1
ATOM 671 C CA . ARG A 1 94 ? 7.850 -3.389 -15.874 1.00 89.56 94 ARG A CA 1
ATOM 672 C C . ARG A 1 94 ? 7.189 -2.256 -16.664 1.00 89.56 94 ARG A C 1
ATOM 674 O O . ARG A 1 94 ? 6.921 -2.439 -17.848 1.00 89.56 94 ARG A O 1
ATOM 681 N N . MET A 1 95 ? 6.891 -1.123 -16.02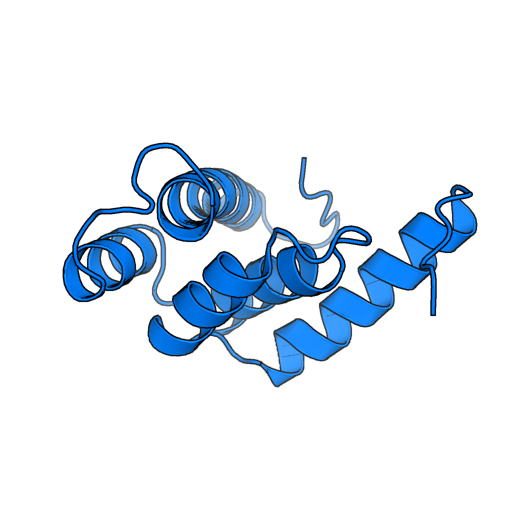9 1.00 86.81 95 MET A N 1
ATOM 682 C CA . MET A 1 95 ? 6.277 0.031 -16.696 1.00 86.81 95 MET A CA 1
ATOM 683 C C . MET A 1 95 ? 7.229 0.680 -17.709 1.00 86.81 95 MET A C 1
ATOM 685 O O . MET A 1 95 ? 6.806 1.011 -18.814 1.00 86.81 95 MET A O 1
ATOM 689 N N . GLU A 1 96 ? 8.516 0.793 -17.382 1.00 88.88 96 GLU A N 1
ATOM 690 C CA . GLU A 1 96 ? 9.562 1.260 -18.300 1.00 88.88 96 GLU A CA 1
ATOM 691 C C . GLU A 1 96 ? 9.687 0.349 -19.522 1.00 88.88 96 GLU A C 1
ATOM 693 O O . GLU A 1 96 ? 9.702 0.829 -20.655 1.00 88.88 96 GLU A O 1
ATOM 698 N N . ALA A 1 97 ? 9.669 -0.973 -19.319 1.00 87.81 97 ALA A N 1
ATOM 699 C CA . ALA A 1 97 ? 9.655 -1.941 -20.416 1.00 87.81 97 ALA A CA 1
ATOM 700 C C . ALA A 1 97 ? 8.405 -1.818 -21.314 1.00 87.81 97 ALA A C 1
ATOM 702 O O . ALA A 1 97 ? 8.432 -2.224 -22.474 1.00 87.81 97 ALA A O 1
ATOM 703 N N . GLN A 1 98 ? 7.314 -1.248 -20.791 1.00 87.50 98 GLN A N 1
ATOM 704 C CA . GLN A 1 98 ? 6.069 -0.968 -21.515 1.00 87.50 98 GLN A CA 1
ATOM 705 C C . GLN A 1 98 ? 6.021 0.450 -22.114 1.00 87.50 98 GLN A C 1
ATOM 707 O O . GLN A 1 98 ? 5.040 0.797 -22.771 1.00 87.50 98 GLN A O 1
ATOM 712 N N . GLY A 1 99 ? 7.077 1.253 -21.936 1.00 85.38 99 GLY A N 1
ATOM 713 C CA . GLY A 1 99 ? 7.225 2.578 -22.542 1.00 85.38 99 GLY A CA 1
ATOM 714 C C . GLY A 1 99 ? 6.846 3.763 -21.649 1.00 85.38 99 GLY A C 1
ATOM 715 O O . GLY A 1 99 ? 6.890 4.899 -22.123 1.00 85.38 99 GLY A O 1
ATOM 716 N N . THR A 1 100 ? 6.505 3.542 -20.376 1.00 84.69 100 THR A N 1
ATOM 717 C CA . THR A 1 100 ? 6.331 4.632 -19.402 1.00 84.69 100 THR A CA 1
ATOM 718 C C . THR A 1 100 ? 7.686 5.257 -19.089 1.00 84.69 100 THR A C 1
ATOM 720 O O . THR A 1 100 ? 8.638 4.548 -18.771 1.00 84.69 100 THR A O 1
ATOM 723 N N . ARG A 1 101 ? 7.781 6.588 -19.142 1.00 78.62 101 ARG A N 1
ATOM 724 C CA . ARG A 1 101 ? 8.954 7.319 -18.651 1.00 78.62 101 ARG A CA 1
ATOM 725 C C . ARG A 1 101 ? 8.670 7.861 -17.261 1.00 78.62 101 ARG A C 1
ATOM 727 O O . ARG A 1 101 ? 7.618 8.454 -17.037 1.00 78.62 101 ARG A O 1
ATOM 734 N N . TYR A 1 102 ? 9.616 7.653 -16.360 1.00 70.94 102 TYR A N 1
ATOM 735 C CA . TYR A 1 102 ? 9.676 8.353 -15.088 1.00 70.94 102 TYR A CA 1
ATOM 736 C C . TYR A 1 102 ? 10.518 9.607 -15.320 1.00 70.94 102 TYR A C 1
ATOM 738 O O . TYR A 1 102 ? 11.697 9.491 -15.654 1.00 70.94 102 TYR A O 1
ATOM 746 N N . ASP A 1 103 ? 9.904 10.787 -15.228 1.00 64.62 103 ASP A N 1
ATOM 747 C CA . ASP A 1 103 ? 10.651 12.044 -15.291 1.00 64.62 103 ASP A CA 1
ATOM 748 C C . ASP A 1 103 ? 11.460 12.173 -13.990 1.00 64.62 103 ASP A C 1
ATOM 750 O O . ASP A 1 103 ? 10.900 12.160 -12.892 1.00 64.62 103 ASP A O 1
ATOM 754 N N . SER A 1 104 ? 12.786 12.187 -14.133 1.00 54.09 104 SER A N 1
ATOM 755 C CA . SER A 1 104 ? 13.781 12.293 -13.057 1.00 54.09 104 SER A CA 1
ATOM 756 C C . SER A 1 104 ? 13.967 13.717 -12.558 1.00 54.09 104 SER A C 1
ATOM 758 O O . SER A 1 104 ? 14.070 14.602 -13.441 1.00 54.09 104 SER A O 1
#